Protein AF-A0A0C2JIJ2-F1 (afdb_monomer_lite)

Radius of gyration: 19.15 Å; chains: 1; bounding box: 42×48×47 Å

Structure (mmCIF, N/CA/C/O backbone):
data_AF-A0A0C2JIJ2-F1
#
_entry.id   AF-A0A0C2JIJ2-F1
#
loop_
_atom_site.group_PDB
_atom_site.id
_atom_site.type_symbol
_atom_site.label_atom_id
_atom_site.label_alt_id
_atom_site.label_comp_id
_atom_site.label_asym_id
_atom_site.label_entity_id
_atom_site.label_seq_id
_atom_site.pdbx_PDB_ins_code
_atom_site.Cartn_x
_atom_site.Cartn_y
_atom_site.Cartn_z
_atom_site.occupancy
_atom_site.B_iso_or_equiv
_atom_site.auth_seq_id
_atom_site.auth_comp_id
_atom_site.auth_asym_id
_atom_site.auth_atom_id
_atom_site.pdbx_PDB_model_num
ATOM 1 N N . MET A 1 1 ? -4.353 33.328 13.501 1.00 48.81 1 MET A N 1
ATOM 2 C CA . MET A 1 1 ? -3.915 32.462 12.385 1.00 48.81 1 MET A CA 1
ATOM 3 C C . MET A 1 1 ? -2.461 32.081 12.652 1.00 48.81 1 MET A C 1
ATOM 5 O O . MET A 1 1 ? -1.607 32.955 12.604 1.00 48.81 1 MET A O 1
ATOM 9 N N . LYS A 1 2 ? -2.197 30.859 13.140 1.00 54.81 2 LYS A N 1
ATOM 10 C CA . LYS A 1 2 ? -0.878 30.477 13.687 1.00 54.81 2 LYS A CA 1
ATOM 11 C C . LYS A 1 2 ? 0.155 30.409 12.547 1.00 54.81 2 LYS A C 1
ATOM 13 O O . LYS A 1 2 ? -0.099 29.752 11.543 1.00 54.81 2 LYS A O 1
ATOM 18 N N . LEU A 1 3 ? 1.311 31.055 12.723 1.00 50.03 3 LEU A N 1
ATOM 19 C CA . LEU A 1 3 ? 2.456 31.091 11.791 1.00 50.03 3 LEU A CA 1
ATOM 20 C C . LEU A 1 3 ? 2.870 29.689 11.282 1.00 50.03 3 LEU A C 1
ATOM 22 O O . LEU A 1 3 ? 3.359 29.535 10.167 1.00 50.03 3 LEU A O 1
ATOM 26 N N . THR A 1 4 ? 2.599 28.653 12.077 1.00 51.34 4 THR A N 1
ATOM 27 C CA . THR A 1 4 ? 2.809 27.235 11.756 1.00 51.34 4 THR A CA 1
ATOM 28 C C . THR A 1 4 ? 1.954 26.719 10.594 1.00 51.34 4 THR A C 1
ATOM 30 O O . THR A 1 4 ? 2.424 25.891 9.815 1.00 51.34 4 THR A O 1
ATOM 33 N N . VAL A 1 5 ? 0.727 27.220 10.420 1.00 53.78 5 VAL A N 1
ATOM 34 C CA . VAL A 1 5 ? -0.141 26.848 9.286 1.00 53.78 5 VAL A CA 1
ATOM 35 C C . VAL A 1 5 ? 0.424 27.416 7.984 1.00 53.78 5 VAL A C 1
ATOM 37 O O . VAL A 1 5 ? 0.458 26.729 6.976 1.00 53.78 5 VAL A O 1
ATOM 40 N N . PHE A 1 6 ? 0.963 28.634 8.021 1.00 56.22 6 PHE A N 1
ATOM 41 C CA . PHE A 1 6 ? 1.527 29.294 6.843 1.00 56.22 6 PHE A CA 1
ATOM 42 C C . PHE A 1 6 ? 2.876 28.685 6.409 1.00 56.22 6 PHE A C 1
ATOM 44 O O . PHE A 1 6 ? 3.114 28.447 5.225 1.00 56.22 6 PHE A O 1
ATOM 51 N N . LEU A 1 7 ? 3.744 28.357 7.372 1.00 51.03 7 LEU A N 1
ATOM 52 C CA . LEU A 1 7 ? 5.005 27.650 7.114 1.00 51.03 7 LEU A CA 1
ATOM 53 C C . LEU A 1 7 ? 4.776 26.225 6.584 1.00 51.03 7 LEU A C 1
ATOM 55 O O . LEU A 1 7 ? 5.469 25.804 5.661 1.00 51.03 7 LEU A O 1
ATOM 59 N N . SER A 1 8 ? 3.786 25.500 7.117 1.00 51.19 8 SER A N 1
ATOM 60 C CA . SER A 1 8 ? 3.454 24.151 6.633 1.00 51.19 8 SER A CA 1
ATOM 61 C C . SER A 1 8 ? 2.849 24.157 5.230 1.00 51.19 8 SER A C 1
ATOM 63 O O . SER A 1 8 ? 3.191 23.286 4.435 1.00 51.19 8 SER A O 1
ATOM 65 N N . THR A 1 9 ? 2.039 25.158 4.869 1.00 54.44 9 THR A N 1
ATOM 66 C CA . THR A 1 9 ? 1.540 25.294 3.492 1.00 54.44 9 THR A CA 1
ATOM 67 C C . THR A 1 9 ? 2.656 25.605 2.498 1.00 54.44 9 THR A C 1
ATOM 69 O O . THR A 1 9 ? 2.669 25.021 1.422 1.00 54.44 9 THR A O 1
ATOM 72 N N . ILE A 1 10 ? 3.631 26.450 2.853 1.00 59.69 10 ILE A N 1
ATOM 73 C CA . ILE A 1 10 ? 4.768 26.768 1.968 1.00 59.69 10 ILE A CA 1
ATOM 74 C C . ILE A 1 10 ? 5.673 25.543 1.766 1.00 59.69 10 ILE A C 1
ATOM 76 O O . ILE A 1 10 ? 6.059 25.245 0.638 1.00 59.69 10 ILE A O 1
ATOM 80 N N . LEU A 1 11 ? 5.970 24.799 2.838 1.00 54.28 11 LEU A N 1
ATOM 81 C CA . LEU A 1 11 ? 6.725 23.541 2.763 1.00 54.28 11 LEU A CA 1
ATOM 82 C C . LEU A 1 11 ? 5.995 22.475 1.931 1.00 54.28 11 LEU A C 1
ATOM 84 O O . LEU A 1 11 ? 6.633 21.768 1.154 1.00 54.28 11 LEU A O 1
ATOM 88 N N . CYS A 1 12 ? 4.670 22.378 2.064 1.00 56.88 12 CYS A N 1
ATOM 89 C CA . CYS A 1 12 ? 3.853 21.427 1.312 1.00 56.88 12 CYS A CA 1
ATOM 90 C C . CYS A 1 12 ? 3.800 21.776 -0.184 1.00 56.88 12 CYS A C 1
ATOM 92 O O . CYS A 1 12 ? 4.063 20.913 -1.017 1.00 56.88 12 CYS A O 1
ATOM 94 N N . VAL A 1 13 ? 3.560 23.048 -0.527 1.00 61.44 13 VAL A N 1
ATOM 95 C CA . VAL A 1 13 ? 3.537 23.518 -1.924 1.00 61.44 13 VAL A CA 1
ATOM 96 C C . VAL A 1 13 ? 4.905 23.331 -2.585 1.00 61.44 13 VAL A C 1
ATOM 98 O O . VAL A 1 13 ? 4.979 22.762 -3.668 1.00 61.44 13 VAL A O 1
ATOM 101 N N . GLY A 1 14 ? 6.001 23.685 -1.905 1.00 62.47 14 GLY A N 1
ATOM 102 C CA . GLY A 1 14 ? 7.352 23.467 -2.434 1.00 62.47 14 GLY A CA 1
ATOM 103 C C . GLY A 1 14 ? 7.695 21.986 -2.659 1.00 62.47 14 GLY A C 1
ATOM 104 O O . GLY A 1 14 ? 8.337 21.643 -3.652 1.00 62.47 14 GLY A O 1
ATOM 105 N N . ALA A 1 15 ? 7.238 21.087 -1.779 1.00 62.22 15 ALA A N 1
ATOM 106 C CA . ALA A 1 15 ? 7.409 19.643 -1.954 1.00 62.22 15 ALA A CA 1
ATOM 107 C C . ALA A 1 15 ? 6.568 19.090 -3.119 1.00 62.22 15 ALA A C 1
ATOM 109 O O . ALA A 1 15 ? 7.010 18.186 -3.831 1.00 62.22 15 ALA A O 1
ATOM 110 N N . GLN A 1 16 ? 5.379 19.649 -3.333 1.00 63.28 16 GLN A N 1
ATOM 111 C CA . GLN A 1 16 ? 4.464 19.255 -4.398 1.00 63.28 16 GLN A CA 1
ATOM 112 C C . GLN A 1 16 ? 4.951 19.737 -5.774 1.00 63.28 16 GLN A C 1
ATOM 114 O O . GLN A 1 16 ? 4.956 18.956 -6.725 1.00 63.28 16 GLN A O 1
ATOM 119 N N . ASP A 1 17 ? 5.483 20.958 -5.856 1.00 70.56 17 ASP A N 1
ATOM 120 C CA . ASP A 1 17 ? 6.132 21.488 -7.061 1.00 70.56 17 ASP A CA 1
ATOM 121 C C . ASP A 1 17 ? 7.373 20.666 -7.439 1.00 70.56 17 ASP A C 1
ATOM 123 O O . ASP A 1 17 ? 7.590 20.340 -8.610 1.00 70.56 17 ASP A O 1
ATOM 127 N N . PHE A 1 18 ? 8.176 20.273 -6.444 1.00 73.62 18 PHE A N 1
ATOM 128 C CA . PHE A 1 18 ? 9.333 19.406 -6.661 1.00 73.62 18 PHE A CA 1
ATOM 129 C C . PHE A 1 18 ? 8.921 18.008 -7.142 1.00 73.62 18 PHE A C 1
ATOM 131 O O . PHE A 1 18 ? 9.509 17.477 -8.086 1.00 73.62 18 PHE A O 1
ATOM 138 N N . ALA A 1 19 ? 7.881 17.423 -6.543 1.00 72.62 19 ALA A N 1
ATOM 139 C CA . ALA A 1 19 ? 7.312 16.152 -6.979 1.00 72.62 19 ALA A CA 1
ATOM 140 C C . ALA A 1 19 ? 6.794 16.214 -8.423 1.00 72.62 19 ALA A C 1
ATOM 142 O O . ALA A 1 19 ? 7.023 15.291 -9.209 1.00 72.62 19 ALA A O 1
ATOM 143 N N . GLU A 1 20 ? 6.130 17.305 -8.802 1.00 78.44 20 GLU A N 1
ATOM 144 C CA . GLU A 1 20 ? 5.601 17.477 -10.150 1.00 78.44 20 GLU A CA 1
ATOM 145 C C . GLU A 1 20 ? 6.724 17.650 -11.185 1.00 78.44 20 GLU A C 1
ATOM 147 O O . GLU A 1 20 ? 6.697 17.012 -12.243 1.00 78.44 20 GLU A O 1
ATOM 152 N N . GLN A 1 21 ? 7.762 18.428 -10.866 1.00 80.69 21 GLN A N 1
ATOM 153 C CA . GLN A 1 21 ? 8.961 18.542 -11.703 1.00 80.69 21 GLN A CA 1
ATOM 154 C C . GLN A 1 21 ? 9.672 17.191 -11.856 1.00 80.69 21 GLN A C 1
ATOM 156 O O . GLN A 1 21 ? 9.987 16.781 -12.978 1.00 80.69 21 GLN A O 1
ATOM 161 N N . ALA A 1 22 ? 9.845 16.456 -10.754 1.00 75.88 22 ALA A N 1
ATOM 162 C CA . ALA A 1 22 ? 10.404 15.109 -10.773 1.00 75.88 22 ALA A CA 1
ATOM 163 C C . ALA A 1 22 ? 9.552 14.161 -11.628 1.00 75.88 22 ALA A C 1
ATOM 165 O O . ALA A 1 22 ? 10.096 13.368 -12.393 1.00 75.88 22 ALA A O 1
ATOM 166 N N . SER A 1 23 ? 8.222 14.278 -11.586 1.00 83.19 23 SER A N 1
ATOM 167 C CA . SER A 1 23 ? 7.334 13.482 -12.435 1.00 83.19 23 SER A CA 1
ATOM 168 C C . SER A 1 23 ? 7.481 13.778 -13.915 1.00 83.19 23 SER A C 1
ATOM 170 O O . SER A 1 23 ? 7.430 12.841 -14.714 1.00 83.19 23 SER A O 1
ATOM 172 N N . ARG A 1 24 ? 7.613 15.051 -14.299 1.00 82.19 24 ARG A N 1
ATOM 173 C CA . ARG A 1 24 ? 7.760 15.440 -15.710 1.00 82.19 24 ARG A CA 1
ATOM 174 C C . ARG A 1 24 ? 9.044 14.871 -16.311 1.00 82.19 24 ARG A C 1
ATOM 176 O O . ARG A 1 24 ? 9.033 14.465 -17.468 1.00 82.19 24 ARG A O 1
ATOM 183 N N . ALA A 1 25 ? 10.111 14.785 -15.517 1.00 83.94 25 ALA A N 1
ATOM 184 C CA . ALA A 1 25 ? 11.376 14.199 -15.945 1.00 83.94 25 ALA A CA 1
ATOM 185 C C . ALA A 1 25 ? 11.379 12.660 -15.868 1.00 83.94 25 ALA A C 1
ATOM 187 O O . ALA A 1 25 ? 11.701 11.986 -16.843 1.00 83.94 25 ALA A O 1
ATOM 188 N N . LEU A 1 26 ? 11.015 12.087 -14.717 1.00 88.62 26 LEU A N 1
ATOM 189 C CA . LEU A 1 26 ? 11.195 10.660 -14.427 1.00 88.62 26 LEU A CA 1
ATOM 190 C C . LEU A 1 26 ? 10.072 9.777 -14.977 1.00 88.62 26 LEU A C 1
ATOM 192 O O . LEU A 1 26 ? 10.327 8.635 -15.351 1.00 88.62 26 LEU A O 1
ATOM 196 N N . GLY A 1 27 ? 8.841 10.288 -15.062 1.00 89.38 27 GLY A N 1
ATOM 197 C CA . GLY A 1 27 ? 7.687 9.523 -15.542 1.00 89.38 27 GLY A CA 1
ATOM 198 C C . GLY A 1 27 ? 7.904 8.937 -16.945 1.00 89.38 27 GLY A C 1
ATOM 199 O O . GLY A 1 27 ? 7.829 7.715 -17.100 1.00 89.38 27 GLY A O 1
ATOM 200 N N . PRO A 1 28 ? 8.238 9.760 -17.960 1.00 91.75 28 PRO A N 1
ATOM 201 C CA . PRO A 1 28 ? 8.530 9.275 -19.308 1.00 91.75 28 PRO A CA 1
ATOM 202 C C . PRO A 1 28 ? 9.745 8.342 -19.372 1.00 91.75 28 PRO A C 1
ATOM 204 O O . PRO A 1 28 ? 9.745 7.399 -20.162 1.00 91.75 28 PRO A O 1
ATOM 207 N N . LEU A 1 29 ? 10.769 8.573 -18.539 1.00 91.12 29 LEU A N 1
ATOM 208 C CA . LEU A 1 29 ? 11.955 7.714 -18.479 1.00 91.12 29 LEU A CA 1
ATOM 209 C C . LEU A 1 29 ? 11.604 6.307 -17.992 1.00 91.12 29 LEU A C 1
ATOM 211 O O . LEU A 1 29 ? 12.029 5.335 -18.612 1.00 91.12 29 LEU A O 1
ATOM 215 N N . TYR A 1 30 ? 10.790 6.183 -16.939 1.00 92.06 30 TYR A N 1
ATOM 216 C CA . TYR A 1 30 ? 10.341 4.872 -16.470 1.00 92.06 30 TYR A CA 1
ATOM 217 C C . TYR A 1 30 ? 9.429 4.177 -17.474 1.00 92.06 30 TYR A C 1
ATOM 219 O O . TYR A 1 30 ? 9.573 2.976 -17.672 1.00 92.06 30 TYR A O 1
ATOM 227 N N . THR A 1 31 ? 8.541 4.907 -18.153 1.00 93.56 31 THR A N 1
ATOM 228 C CA . THR A 1 31 ? 7.720 4.320 -19.223 1.00 93.56 31 THR A CA 1
ATOM 229 C C . THR A 1 31 ? 8.592 3.778 -20.354 1.00 93.56 31 THR A C 1
ATOM 231 O O . THR A 1 31 ? 8.469 2.607 -20.691 1.00 93.56 31 THR A O 1
ATOM 234 N N . ARG A 1 32 ? 9.566 4.555 -20.847 1.00 94.06 32 ARG A N 1
ATOM 235 C CA . ARG A 1 32 ? 10.515 4.076 -21.867 1.00 94.06 32 ARG A CA 1
ATOM 236 C C . ARG A 1 32 ? 11.354 2.889 -21.386 1.00 94.06 32 ARG A C 1
ATOM 238 O O . ARG A 1 32 ? 11.652 2.002 -22.176 1.00 94.06 32 ARG A O 1
ATOM 245 N N . ALA A 1 33 ? 11.748 2.867 -20.112 1.00 93.00 33 ALA A N 1
ATOM 246 C CA . ALA A 1 33 ? 12.487 1.747 -19.532 1.00 93.00 33 ALA A CA 1
ATOM 247 C C . ALA A 1 33 ? 11.636 0.466 -19.462 1.00 93.00 33 ALA A C 1
ATOM 249 O O . ALA A 1 33 ? 12.146 -0.620 -19.731 1.00 93.00 33 ALA A O 1
ATOM 250 N N . ILE A 1 34 ? 10.341 0.598 -19.154 1.00 95.75 34 ILE A N 1
ATOM 251 C CA . ILE A 1 34 ? 9.370 -0.504 -19.183 1.00 95.75 34 ILE A CA 1
ATOM 252 C C . ILE A 1 34 ? 9.161 -0.999 -20.616 1.00 95.75 34 ILE A C 1
ATOM 254 O O . ILE A 1 34 ? 9.189 -2.206 -20.835 1.00 95.75 34 ILE A O 1
ATOM 258 N N . ASP A 1 35 ? 9.019 -0.094 -21.586 1.00 95.50 35 ASP A N 1
ATOM 259 C CA . ASP A 1 35 ? 8.864 -0.461 -22.999 1.00 95.50 35 ASP A CA 1
ATOM 260 C C . ASP A 1 35 ? 10.106 -1.201 -23.526 1.00 95.50 35 ASP A C 1
ATOM 262 O O . ASP A 1 35 ? 9.989 -2.161 -24.286 1.00 95.50 35 ASP A O 1
ATOM 266 N N . ALA A 1 36 ? 11.302 -0.788 -23.091 1.00 95.75 36 ALA A N 1
ATOM 267 C CA . ALA A 1 36 ? 12.561 -1.420 -23.477 1.00 95.75 36 ALA A CA 1
ATOM 268 C C . ALA A 1 36 ? 12.791 -2.782 -22.796 1.00 95.75 36 ALA A C 1
ATOM 270 O O . ALA A 1 36 ? 13.367 -3.685 -23.401 1.00 95.75 36 ALA A O 1
ATOM 271 N N . ASN A 1 37 ? 12.376 -2.939 -21.535 1.00 94.00 37 ASN A N 1
ATOM 272 C CA . ASN A 1 37 ? 12.478 -4.198 -20.802 1.00 94.00 37 ASN A CA 1
ATOM 273 C C . ASN A 1 37 ? 11.277 -4.388 -19.853 1.00 94.00 37 ASN A C 1
ATOM 275 O O . ASN A 1 37 ? 11.355 -4.052 -18.663 1.00 94.00 37 ASN A O 1
ATOM 279 N N . PRO A 1 38 ? 10.185 -5.001 -20.342 1.00 93.94 38 PRO A N 1
ATOM 280 C CA . PRO A 1 38 ? 8.953 -5.146 -19.572 1.00 93.94 38 PRO A CA 1
ATOM 281 C C . PRO A 1 38 ? 9.046 -6.198 -18.462 1.00 93.94 38 PRO A C 1
ATOM 283 O O . PRO A 1 38 ? 8.131 -6.285 -17.643 1.00 93.94 38 PRO A O 1
ATOM 286 N N . GLY A 1 39 ? 10.118 -7.000 -18.425 1.00 94.75 39 GLY A N 1
ATOM 287 C CA . GLY A 1 39 ? 10.348 -8.029 -17.409 1.00 94.75 39 GLY A CA 1
ATOM 288 C C . GLY A 1 39 ? 11.045 -7.515 -16.148 1.00 94.75 39 GLY A C 1
ATOM 289 O O . GLY A 1 39 ? 11.091 -8.219 -15.140 1.00 94.75 39 GLY A O 1
ATOM 290 N N . ASN A 1 40 ? 11.581 -6.291 -16.165 1.00 95.75 40 ASN A N 1
ATOM 291 C CA . ASN A 1 40 ? 12.285 -5.746 -15.012 1.00 95.75 40 ASN A CA 1
ATOM 292 C C . ASN A 1 40 ? 11.304 -5.145 -13.991 1.00 95.75 40 ASN A C 1
ATOM 294 O O . ASN A 1 40 ? 10.796 -4.034 -14.158 1.00 95.75 40 ASN A O 1
ATOM 298 N N . HIS A 1 41 ? 11.083 -5.866 -12.889 1.00 96.31 41 HIS A N 1
ATOM 299 C CA . HIS A 1 41 ? 10.182 -5.450 -11.812 1.00 96.31 41 HIS A CA 1
ATOM 300 C C . HIS A 1 41 ? 10.553 -4.091 -11.186 1.00 96.31 41 HIS A C 1
ATOM 302 O O . HIS A 1 41 ? 9.669 -3.384 -10.698 1.00 96.31 41 HIS A O 1
ATOM 308 N N . MET A 1 42 ? 11.831 -3.691 -11.213 1.00 96.31 42 MET A N 1
ATOM 309 C CA . MET A 1 42 ? 12.290 -2.446 -10.591 1.00 96.31 42 MET A CA 1
ATOM 310 C C . MET A 1 42 ? 11.726 -1.201 -11.272 1.00 96.31 42 MET A C 1
ATOM 312 O O . MET A 1 42 ? 11.437 -0.225 -10.583 1.00 96.31 42 MET A O 1
ATOM 316 N N . TYR A 1 43 ? 11.514 -1.220 -12.590 1.00 95.81 43 TYR A N 1
ATOM 317 C CA . TYR A 1 43 ? 10.960 -0.054 -13.286 1.00 95.81 43 TYR A CA 1
ATOM 318 C C . TYR A 1 43 ? 9.507 0.212 -12.891 1.00 95.81 43 TYR A C 1
ATOM 320 O O . TYR A 1 43 ? 9.139 1.362 -12.658 1.00 95.81 43 TYR A O 1
ATOM 328 N N . TYR A 1 44 ? 8.713 -0.845 -12.708 1.00 97.38 44 TYR A N 1
ATOM 329 C CA . TYR A 1 44 ? 7.356 -0.720 -12.179 1.00 97.38 44 TYR A CA 1
ATOM 330 C C . TYR A 1 44 ? 7.358 -0.228 -10.731 1.00 97.38 44 TYR A C 1
ATOM 332 O O . TYR A 1 44 ? 6.577 0.648 -10.385 1.00 97.38 44 TYR A O 1
ATOM 340 N N . TYR A 1 45 ? 8.268 -0.720 -9.884 1.00 97.31 45 TYR A N 1
ATOM 341 C CA . TYR A 1 45 ? 8.390 -0.221 -8.511 1.00 97.31 45 TYR A CA 1
ATOM 342 C C . TYR A 1 45 ? 8.723 1.274 -8.459 1.00 97.31 45 TYR A C 1
ATOM 344 O O . TYR A 1 45 ? 8.074 2.024 -7.733 1.00 97.31 45 TYR A O 1
ATOM 352 N N . LEU A 1 46 ? 9.712 1.715 -9.240 1.00 94.88 46 LEU A N 1
ATOM 353 C CA . LEU A 1 46 ? 10.145 3.112 -9.266 1.00 94.88 46 LEU A CA 1
ATOM 354 C C . LEU A 1 46 ? 9.053 4.039 -9.813 1.00 94.88 46 LEU A C 1
ATOM 356 O O . LEU A 1 46 ? 8.833 5.117 -9.257 1.00 94.88 46 LEU A O 1
ATOM 360 N N . ARG A 1 47 ? 8.326 3.610 -10.854 1.00 95.06 47 ARG A N 1
ATOM 361 C CA . ARG A 1 47 ? 7.183 4.365 -11.383 1.00 95.06 47 ARG A CA 1
ATOM 362 C C . ARG A 1 47 ? 6.006 4.381 -10.405 1.00 95.06 47 ARG A C 1
ATOM 364 O O . ARG A 1 47 ? 5.421 5.437 -10.183 1.00 95.06 47 ARG A O 1
ATOM 371 N N . GLY A 1 48 ? 5.734 3.260 -9.740 1.00 95.38 48 GLY A N 1
ATOM 372 C CA . GLY A 1 48 ? 4.740 3.168 -8.674 1.00 95.38 48 GLY A CA 1
ATOM 373 C C . GLY A 1 48 ? 5.050 4.105 -7.503 1.00 95.38 48 GLY A C 1
ATOM 374 O O . GLY A 1 48 ? 4.165 4.824 -7.046 1.00 95.38 48 GLY A O 1
ATOM 375 N N . TYR A 1 49 ? 6.308 4.173 -7.063 1.00 92.19 49 TYR A N 1
ATOM 376 C CA . TYR A 1 49 ? 6.748 5.120 -6.033 1.00 92.19 49 TYR A CA 1
ATOM 377 C C . TYR A 1 49 ? 6.562 6.576 -6.477 1.00 92.19 49 TYR A C 1
ATOM 379 O O . TYR A 1 49 ? 6.024 7.393 -5.735 1.00 92.19 49 TYR A O 1
ATOM 387 N N . LEU A 1 50 ? 6.925 6.901 -7.720 1.00 91.31 50 LEU A N 1
ATOM 388 C CA . LEU A 1 50 ? 6.685 8.231 -8.277 1.00 91.31 50 LEU A CA 1
ATOM 389 C C . LEU A 1 50 ? 5.187 8.586 -8.277 1.00 91.31 50 LEU A C 1
ATOM 391 O O . LEU A 1 50 ? 4.819 9.704 -7.923 1.00 91.31 50 LEU A O 1
ATOM 395 N N . TYR A 1 51 ? 4.313 7.637 -8.621 1.00 91.75 51 TYR A N 1
ATOM 396 C CA . TYR A 1 51 ? 2.866 7.837 -8.547 1.00 91.75 51 TYR A CA 1
ATOM 397 C C . TYR A 1 51 ? 2.347 8.021 -7.121 1.00 91.75 51 TYR A C 1
ATOM 399 O O . TYR A 1 51 ? 1.437 8.826 -6.936 1.00 91.75 51 TYR A O 1
ATOM 407 N N . GLU A 1 52 ? 2.923 7.352 -6.119 1.00 87.31 52 GLU A N 1
ATOM 408 C CA . GLU A 1 52 ? 2.593 7.626 -4.716 1.00 87.31 52 GLU A CA 1
ATOM 409 C C . GLU A 1 52 ? 2.899 9.084 -4.360 1.00 87.31 52 GLU A C 1
ATOM 411 O O . GLU A 1 52 ? 2.037 9.766 -3.809 1.00 87.31 52 GLU A O 1
ATOM 416 N N . VAL A 1 53 ? 4.104 9.563 -4.685 1.00 85.19 53 VAL A N 1
ATOM 417 C CA . VAL A 1 53 ? 4.542 10.931 -4.357 1.00 85.19 53 VAL A CA 1
ATOM 418 C C . VAL A 1 53 ? 3.629 11.979 -5.010 1.00 85.19 53 VAL A C 1
ATOM 420 O O . VAL A 1 53 ? 3.386 13.037 -4.442 1.00 85.19 53 VAL A O 1
ATOM 423 N N . LEU A 1 54 ? 3.058 11.659 -6.173 1.00 84.75 54 LEU A N 1
ATOM 424 C CA . LEU A 1 54 ? 2.094 12.503 -6.887 1.00 84.75 54 LEU A CA 1
ATOM 425 C C . LEU A 1 54 ? 0.645 12.358 -6.400 1.00 84.75 54 LEU A C 1
ATOM 427 O O . LEU A 1 54 ? -0.253 12.959 -6.986 1.00 84.75 54 LEU A O 1
ATOM 431 N N . GLY A 1 55 ? 0.383 11.504 -5.408 1.00 84.56 55 GLY A N 1
ATOM 432 C CA . GLY A 1 55 ? -0.971 11.192 -4.945 1.00 84.56 55 GLY A CA 1
ATOM 433 C C . GLY A 1 55 ? -1.803 10.363 -5.934 1.00 84.56 55 GLY A C 1
ATOM 434 O O . GLY A 1 55 ? -3.004 10.187 -5.739 1.00 84.56 55 GLY A O 1
ATOM 435 N N . LYS A 1 56 ? -1.194 9.810 -6.990 1.00 89.25 56 LYS A N 1
ATOM 436 C CA . LYS A 1 56 ? -1.849 8.953 -7.993 1.00 89.25 56 LYS A CA 1
ATOM 437 C C . LYS A 1 56 ? -1.928 7.505 -7.496 1.00 89.25 56 LYS A C 1
ATOM 439 O O . LYS A 1 56 ? -1.322 6.597 -8.064 1.00 89.25 56 LYS A O 1
ATOM 444 N N . LEU A 1 57 ? -2.684 7.297 -6.417 1.00 88.25 57 LEU A 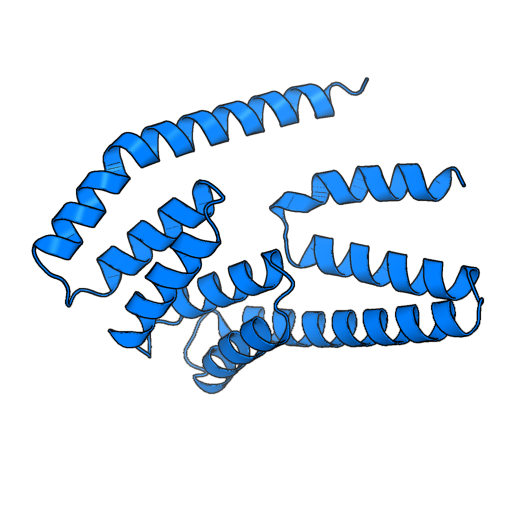N 1
ATOM 445 C CA . LEU A 1 57 ? -2.737 6.034 -5.666 1.00 88.25 57 LEU A CA 1
ATOM 446 C C . LEU A 1 57 ? -3.121 4.821 -6.529 1.00 88.25 57 LEU A C 1
ATOM 448 O O . LEU A 1 57 ? -2.462 3.788 -6.454 1.00 88.25 57 LEU A O 1
ATOM 452 N N . SER A 1 58 ? -4.142 4.944 -7.382 1.00 92.81 58 SER A N 1
ATOM 453 C CA . SER A 1 58 ? -4.614 3.841 -8.235 1.00 92.81 58 SER A CA 1
ATOM 454 C C . SER A 1 58 ? -3.549 3.369 -9.231 1.00 92.81 58 SER A C 1
ATOM 456 O O . SER A 1 58 ? -3.318 2.168 -9.370 1.00 92.81 58 SER A O 1
ATOM 458 N N . LEU A 1 59 ? -2.852 4.309 -9.877 1.00 94.44 59 LEU A N 1
ATOM 459 C CA . LEU A 1 59 ? -1.746 4.007 -10.789 1.00 94.44 59 LEU A CA 1
ATOM 460 C C . LEU A 1 59 ? -0.556 3.395 -10.041 1.00 94.44 59 LEU A C 1
ATOM 462 O O . LEU A 1 59 ? 0.057 2.449 -10.532 1.00 94.44 59 LEU A O 1
ATOM 466 N N . SER A 1 60 ? -0.267 3.887 -8.834 1.00 95.50 60 SER A N 1
ATOM 467 C CA . SER A 1 60 ? 0.777 3.329 -7.973 1.00 95.50 60 SER A CA 1
ATOM 468 C C . SER A 1 60 ? 0.500 1.865 -7.612 1.00 95.50 60 SER A C 1
ATOM 470 O O . SER A 1 60 ? 1.357 1.004 -7.810 1.00 95.50 60 SER A O 1
ATOM 472 N N . ILE A 1 61 ? -0.723 1.549 -7.171 1.00 96.50 61 ILE A N 1
ATOM 473 C CA . ILE A 1 61 ? -1.135 0.179 -6.827 1.00 96.50 61 ILE A CA 1
ATOM 474 C C . ILE A 1 61 ? -1.044 -0.754 -8.043 1.00 96.50 61 ILE A C 1
ATOM 476 O O . ILE A 1 61 ? -0.593 -1.895 -7.902 1.00 96.50 61 ILE A O 1
ATOM 480 N N . ALA A 1 62 ? -1.437 -0.289 -9.233 1.00 96.88 62 ALA A N 1
ATOM 481 C CA . ALA A 1 62 ? -1.352 -1.078 -10.461 1.00 96.88 62 ALA A CA 1
ATOM 482 C C . ALA A 1 62 ? 0.103 -1.446 -10.804 1.00 96.88 62 ALA A C 1
ATOM 484 O O . ALA A 1 62 ? 0.411 -2.621 -11.028 1.00 96.88 62 ALA A O 1
ATOM 485 N N . ASP A 1 63 ? 1.011 -0.470 -10.760 1.00 97.38 63 ASP A N 1
ATOM 486 C CA . ASP A 1 63 ? 2.435 -0.691 -11.017 1.00 97.38 63 ASP A CA 1
ATOM 487 C C . ASP A 1 63 ? 3.083 -1.593 -9.961 1.00 97.38 63 ASP A C 1
ATOM 489 O O . ASP A 1 63 ? 3.839 -2.505 -10.297 1.00 97.38 63 ASP A O 1
ATOM 493 N N . LEU A 1 64 ? 2.746 -1.423 -8.682 1.00 97.81 64 LEU A N 1
ATOM 494 C CA . LEU A 1 64 ? 3.254 -2.300 -7.624 1.00 97.81 64 LEU A CA 1
ATOM 495 C C . LEU A 1 64 ? 2.724 -3.721 -7.740 1.00 97.81 64 LEU A C 1
ATOM 497 O O . LEU A 1 64 ? 3.453 -4.678 -7.490 1.00 97.81 64 LEU A O 1
ATOM 501 N N . THR A 1 65 ? 1.481 -3.878 -8.180 1.00 98.00 65 THR A N 1
ATOM 502 C CA . THR A 1 65 ? 0.918 -5.196 -8.469 1.00 98.00 65 THR A CA 1
ATOM 503 C C . THR A 1 65 ? 1.671 -5.861 -9.613 1.00 98.00 65 THR A C 1
ATOM 505 O O . THR A 1 65 ? 2.043 -7.027 -9.493 1.00 98.00 65 THR A O 1
ATOM 508 N N . LYS A 1 66 ? 1.990 -5.121 -10.683 1.00 97.75 66 LYS A N 1
ATOM 509 C CA . LYS A 1 66 ? 2.812 -5.650 -11.777 1.00 97.75 66 LYS A CA 1
ATOM 510 C C . LYS A 1 66 ? 4.234 -5.988 -11.323 1.00 97.75 66 LYS A C 1
ATOM 512 O O . LYS A 1 66 ? 4.765 -7.030 -11.700 1.00 97.75 66 LYS A O 1
ATOM 517 N N . CYS A 1 67 ? 4.822 -5.158 -10.465 1.00 97.81 67 CYS A N 1
ATOM 518 C CA . CYS A 1 67 ? 6.115 -5.418 -9.841 1.00 97.81 67 CYS A CA 1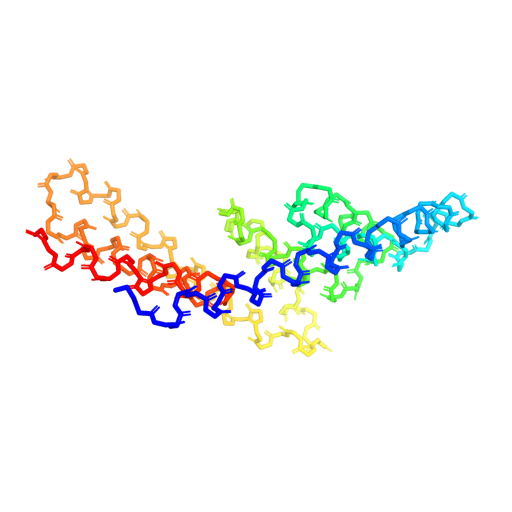
ATOM 519 C C . CYS A 1 67 ? 6.117 -6.754 -9.079 1.00 97.81 67 CYS A C 1
ATOM 521 O O . CYS A 1 67 ? 7.004 -7.579 -9.287 1.00 97.81 67 CYS A O 1
ATOM 523 N N . LEU A 1 68 ? 5.091 -7.004 -8.262 1.00 97.31 68 LEU A N 1
ATOM 524 C CA . LEU A 1 68 ? 4.960 -8.229 -7.468 1.00 97.31 68 LEU A CA 1
ATOM 525 C C . LEU A 1 68 ? 4.593 -9.464 -8.301 1.00 97.31 68 LEU A C 1
ATOM 527 O O . LEU A 1 68 ? 4.931 -10.575 -7.907 1.00 97.31 68 LEU A O 1
ATOM 531 N N . GLN A 1 69 ? 3.946 -9.291 -9.459 1.00 97.69 69 GLN A N 1
ATOM 532 C CA . GLN A 1 69 ? 3.768 -10.377 -10.433 1.00 97.69 69 GLN A CA 1
ATOM 533 C C . GLN A 1 69 ? 5.105 -10.822 -11.039 1.00 97.69 69 GLN A C 1
ATOM 535 O O . GLN A 1 69 ? 5.301 -12.009 -11.276 1.00 97.69 69 GLN A O 1
ATOM 540 N N . LEU A 1 70 ? 6.013 -9.876 -11.299 1.00 97.31 70 LEU A N 1
ATOM 541 C CA . LEU A 1 70 ? 7.339 -10.155 -11.859 1.00 97.31 70 LEU A CA 1
ATOM 542 C C . LEU A 1 70 ? 8.320 -10.670 -10.798 1.00 97.31 70 LEU A C 1
ATOM 544 O O . LEU A 1 70 ? 9.125 -11.552 -11.080 1.00 97.31 70 LEU A O 1
ATOM 548 N N . ASN A 1 71 ? 8.255 -10.133 -9.578 1.00 96.31 71 ASN A N 1
ATOM 549 C CA . ASN A 1 71 ? 9.046 -10.591 -8.442 1.00 96.31 71 ASN A CA 1
ATOM 550 C C . ASN A 1 71 ? 8.182 -10.691 -7.171 1.00 96.31 71 ASN A C 1
ATOM 552 O O . ASN A 1 71 ? 8.056 -9.715 -6.421 1.00 96.31 71 ASN A O 1
ATOM 556 N N . PRO A 1 72 ? 7.637 -11.885 -6.876 1.00 95.06 72 PRO A N 1
ATOM 557 C CA . PRO A 1 72 ? 6.817 -12.107 -5.690 1.00 95.06 72 PRO A CA 1
ATOM 558 C C . PRO A 1 72 ? 7.567 -11.933 -4.366 1.00 95.06 72 PRO A C 1
ATOM 560 O O . PRO A 1 72 ? 6.933 -11.728 -3.338 1.00 95.06 72 PRO A O 1
ATOM 563 N N . ASN A 1 73 ? 8.897 -11.978 -4.344 1.00 92.44 73 ASN A N 1
ATOM 564 C CA . ASN A 1 73 ? 9.674 -11.870 -3.105 1.00 92.44 73 ASN A CA 1
ATOM 565 C C . ASN A 1 73 ? 10.103 -10.429 -2.798 1.00 92.44 73 ASN A C 1
ATOM 567 O O . ASN A 1 73 ? 10.912 -10.194 -1.904 1.00 92.44 73 ASN A O 1
ATOM 571 N N . PHE A 1 74 ? 9.585 -9.449 -3.542 1.00 95.19 74 PHE A N 1
ATOM 572 C CA . PHE A 1 74 ? 9.984 -8.062 -3.370 1.00 95.19 74 PHE A CA 1
ATOM 573 C C . PHE A 1 74 ? 9.177 -7.351 -2.278 1.00 95.19 74 PHE A C 1
ATOM 575 O O . PHE A 1 74 ? 8.251 -6.578 -2.536 1.00 95.19 74 PHE A O 1
ATOM 582 N N . ASP A 1 75 ? 9.570 -7.599 -1.029 1.00 94.81 75 ASP A N 1
ATOM 583 C CA . ASP A 1 75 ? 8.859 -7.115 0.157 1.00 94.81 75 ASP A CA 1
ATOM 584 C C . ASP A 1 75 ? 8.733 -5.594 0.228 1.00 94.81 75 ASP A C 1
ATOM 586 O O . ASP A 1 75 ? 7.733 -5.095 0.730 1.00 94.81 75 ASP A O 1
ATOM 590 N N . LYS A 1 76 ? 9.685 -4.837 -0.331 1.00 94.19 76 LYS A N 1
ATOM 591 C CA . LYS A 1 76 ? 9.595 -3.371 -0.364 1.00 94.19 76 LYS A CA 1
ATOM 592 C C . LYS A 1 76 ? 8.395 -2.884 -1.185 1.00 94.19 76 LYS A C 1
ATOM 594 O O . LYS A 1 76 ? 7.689 -1.980 -0.746 1.00 94.19 76 LYS A O 1
ATOM 599 N N . ALA A 1 77 ? 8.138 -3.484 -2.352 1.00 96.00 77 ALA A N 1
ATOM 600 C CA . ALA A 1 77 ? 6.958 -3.151 -3.154 1.00 96.00 77 ALA A CA 1
ATOM 601 C C . ALA A 1 77 ? 5.666 -3.603 -2.468 1.00 96.00 77 ALA A C 1
ATOM 603 O O . ALA A 1 77 ? 4.678 -2.872 -2.494 1.00 96.00 77 ALA A O 1
ATOM 604 N N . ARG A 1 78 ? 5.687 -4.772 -1.817 1.00 97.00 78 ARG A N 1
ATOM 605 C CA . ARG A 1 78 ? 4.547 -5.289 -1.050 1.00 97.00 78 ARG A CA 1
ATOM 606 C C . ARG A 1 78 ? 4.1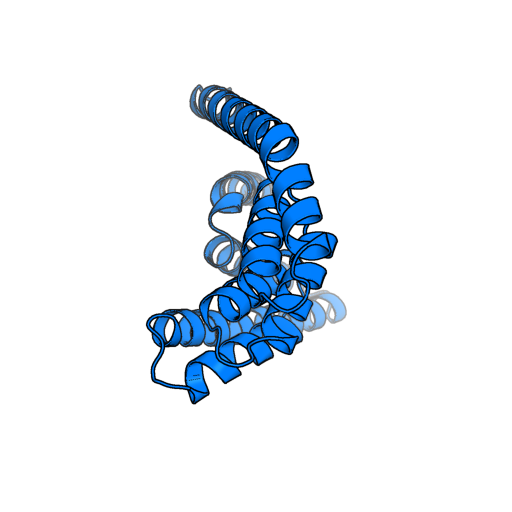94 -4.392 0.129 1.00 97.00 78 ARG A C 1
ATOM 608 O O . ARG A 1 78 ? 3.035 -4.037 0.295 1.00 97.00 78 ARG A O 1
ATOM 615 N N . PHE A 1 79 ? 5.193 -3.970 0.897 1.00 95.19 79 PHE A N 1
ATOM 616 C CA . PHE A 1 79 ? 5.015 -3.073 2.032 1.00 95.19 79 PHE A CA 1
ATOM 617 C C . PHE A 1 79 ? 4.424 -1.736 1.579 1.00 95.19 79 PHE A C 1
ATOM 619 O O . PHE A 1 79 ? 3.451 -1.257 2.153 1.00 95.19 79 PHE A O 1
ATOM 626 N N . MET A 1 80 ? 4.959 -1.170 0.495 1.00 94.31 80 MET A N 1
ATOM 627 C CA . MET A 1 80 ? 4.459 0.084 -0.067 1.00 94.31 80 MET A CA 1
ATOM 628 C C . MET A 1 80 ? 3.015 -0.053 -0.568 1.00 94.31 80 MET A C 1
ATOM 630 O O . MET A 1 80 ? 2.185 0.808 -0.292 1.00 94.31 80 MET A O 1
ATOM 634 N N . ARG A 1 81 ? 2.673 -1.163 -1.235 1.00 96.69 81 ARG A N 1
ATOM 635 C CA . ARG A 1 81 ? 1.298 -1.427 -1.680 1.00 96.69 81 ARG A CA 1
ATOM 636 C C . ARG A 1 81 ? 0.333 -1.564 -0.498 1.00 96.69 81 ARG A C 1
ATOM 638 O O . ARG A 1 81 ? -0.727 -0.946 -0.524 1.00 96.69 81 ARG A O 1
ATOM 645 N N . ALA A 1 82 ? 0.733 -2.261 0.565 1.00 95.25 82 ALA A N 1
ATOM 646 C CA . ALA A 1 82 ? -0.044 -2.369 1.800 1.00 95.25 82 ALA A CA 1
ATOM 647 C C . ALA A 1 82 ? -0.313 -0.998 2.445 1.00 95.25 82 ALA A C 1
ATOM 649 O O . ALA A 1 82 ? -1.433 -0.706 2.861 1.00 95.25 82 ALA A O 1
ATOM 650 N N . GLN A 1 83 ? 0.688 -0.113 2.473 1.00 91.56 83 GLN A N 1
ATOM 651 C CA . GLN A 1 83 ? 0.519 1.258 2.964 1.00 91.56 83 GLN A CA 1
ATOM 652 C C . GLN A 1 83 ? -0.426 2.090 2.085 1.00 91.56 83 GLN A C 1
ATOM 654 O O . GLN A 1 83 ? -1.200 2.896 2.603 1.00 91.56 83 GLN A O 1
ATOM 659 N N . LEU A 1 84 ? -0.403 1.898 0.765 1.00 91.88 84 LEU A N 1
ATOM 660 C CA . LEU A 1 84 ? -1.346 2.559 -0.142 1.00 91.88 84 LEU A CA 1
ATOM 661 C C . LEU A 1 84 ? -2.775 2.042 0.053 1.00 91.88 84 LEU A C 1
ATOM 663 O O . LEU A 1 84 ? -3.705 2.847 0.068 1.00 91.88 84 LEU A O 1
ATOM 667 N N . TYR A 1 85 ? -2.951 0.739 0.282 1.00 92.94 85 TYR A N 1
ATOM 668 C CA . TYR A 1 85 ? -4.246 0.166 0.648 1.00 92.94 85 TYR A CA 1
ATOM 669 C C . TYR A 1 85 ? -4.780 0.752 1.957 1.00 92.94 85 TYR A C 1
ATOM 671 O O . TYR A 1 85 ? -5.949 1.132 2.016 1.00 92.94 85 TYR A O 1
ATOM 679 N N . LEU A 1 86 ? -3.926 0.945 2.969 1.00 88.06 86 LEU A N 1
ATOM 680 C CA . LEU A 1 86 ? -4.307 1.652 4.197 1.00 88.06 86 LEU A CA 1
ATOM 681 C C . LEU A 1 86 ? -4.780 3.084 3.933 1.00 88.06 86 LEU A C 1
ATOM 683 O O . LEU A 1 86 ? -5.824 3.481 4.446 1.00 88.06 86 LEU A O 1
ATOM 687 N N . LYS A 1 87 ? -4.051 3.844 3.104 1.00 83.56 87 LYS A N 1
ATOM 688 C CA . LYS A 1 87 ? -4.437 5.211 2.705 1.00 83.56 87 LYS A CA 1
ATOM 689 C C . LYS A 1 87 ? -5.778 5.252 1.958 1.00 83.56 87 LYS A C 1
ATOM 691 O O . LYS A 1 87 ? -6.430 6.291 1.953 1.00 83.56 87 LYS A O 1
ATOM 696 N N . HIS A 1 88 ? -6.180 4.150 1.326 1.00 84.31 88 HIS A N 1
ATOM 697 C CA . HIS A 1 88 ? -7.448 4.025 0.605 1.00 84.31 88 HIS A CA 1
ATOM 698 C C . HIS A 1 88 ? -8.564 3.348 1.424 1.00 84.31 88 HIS A C 1
ATOM 700 O O . HIS A 1 88 ? -9.656 3.134 0.908 1.00 84.31 88 HIS A O 1
ATOM 706 N N . GLY A 1 89 ? -8.312 3.001 2.693 1.00 84.88 89 GLY A N 1
ATOM 707 C CA . GLY A 1 89 ? -9.279 2.311 3.558 1.00 84.88 89 GLY A CA 1
ATOM 708 C C . GLY A 1 89 ? -9.478 0.822 3.239 1.00 84.88 89 GLY A C 1
ATOM 709 O O . GLY A 1 89 ? -10.374 0.187 3.792 1.00 84.88 89 GLY A O 1
ATOM 710 N N . GLN A 1 90 ? -8.641 0.236 2.381 1.00 90.31 90 GLN A N 1
ATOM 711 C CA . GLN A 1 90 ? -8.684 -1.181 2.009 1.00 90.31 90 GLN A CA 1
ATOM 712 C C . GLN A 1 90 ? -7.947 -2.034 3.050 1.00 90.31 90 GLN A C 1
ATOM 714 O O . GLN A 1 90 ? -6.835 -2.517 2.840 1.00 90.31 90 GLN A O 1
ATOM 719 N N . PHE A 1 91 ? -8.558 -2.189 4.225 1.00 90.44 91 PHE A N 1
ATOM 720 C CA . PHE A 1 91 ? -7.911 -2.827 5.372 1.00 90.44 91 PHE A CA 1
ATOM 721 C C . PHE A 1 91 ? -7.644 -4.330 5.200 1.00 90.44 91 PHE A C 1
ATOM 723 O O . PHE A 1 91 ? -6.684 -4.841 5.773 1.00 90.44 91 PHE A O 1
ATOM 730 N N . ASP A 1 92 ? -8.494 -5.056 4.470 1.00 93.94 92 ASP A N 1
ATOM 731 C CA . ASP A 1 92 ? -8.297 -6.488 4.194 1.00 93.94 92 ASP A CA 1
ATOM 732 C C . ASP A 1 92 ? -7.116 -6.721 3.247 1.00 93.94 92 ASP A C 1
ATOM 734 O O . ASP A 1 92 ? -6.227 -7.513 3.562 1.00 93.94 92 ASP A O 1
ATOM 738 N N . ASP A 1 93 ? -7.054 -5.961 2.149 1.00 94.69 93 ASP A N 1
ATOM 739 C CA . ASP A 1 93 ? -5.956 -6.028 1.179 1.00 94.69 93 ASP A CA 1
ATOM 740 C C . ASP A 1 93 ? -4.613 -5.653 1.829 1.00 94.69 93 ASP A C 1
ATOM 742 O O . ASP A 1 93 ? -3.606 -6.343 1.651 1.00 94.69 93 ASP A O 1
ATOM 746 N N . ALA A 1 94 ? -4.606 -4.597 2.655 1.00 94.38 94 ALA A N 1
ATOM 747 C CA . ALA A 1 94 ? -3.428 -4.189 3.415 1.00 94.38 94 ALA A CA 1
ATOM 748 C C . ALA A 1 94 ? -2.947 -5.284 4.380 1.00 94.38 94 ALA A C 1
ATOM 750 O O . ALA A 1 94 ? -1.758 -5.603 4.405 1.00 94.38 94 ALA A O 1
ATOM 751 N N . ALA A 1 95 ? -3.859 -5.870 5.164 1.00 95.00 95 ALA A N 1
ATOM 752 C CA . ALA A 1 95 ? -3.521 -6.936 6.104 1.00 95.00 95 ALA A CA 1
ATOM 753 C C . ALA A 1 95 ? -2.953 -8.167 5.382 1.00 95.00 95 ALA A C 1
ATOM 755 O O . ALA A 1 95 ? -1.950 -8.717 5.828 1.00 95.00 95 ALA A O 1
ATOM 756 N N . GLY A 1 96 ? -3.528 -8.544 4.234 1.00 96.25 96 GLY A N 1
ATOM 757 C CA . GLY A 1 96 ? -3.031 -9.654 3.422 1.00 96.25 96 GLY A CA 1
ATOM 758 C C . GLY A 1 96 ? -1.591 -9.449 2.944 1.00 96.25 96 GLY A C 1
ATOM 759 O O . GLY A 1 96 ? -0.764 -10.356 3.065 1.00 96.25 96 GLY A O 1
ATOM 760 N N . ASP A 1 97 ? -1.259 -8.251 2.454 1.00 96.25 97 ASP A N 1
ATOM 761 C CA . ASP A 1 97 ? 0.112 -7.933 2.044 1.00 96.25 97 ASP A CA 1
ATOM 762 C C . ASP A 1 97 ? 1.084 -7.919 3.235 1.00 96.25 97 ASP A C 1
ATOM 764 O O . ASP A 1 97 ? 2.183 -8.473 3.136 1.00 96.25 97 ASP A O 1
ATOM 768 N N . PHE A 1 98 ? 0.693 -7.356 4.382 1.00 95.69 98 PHE A N 1
A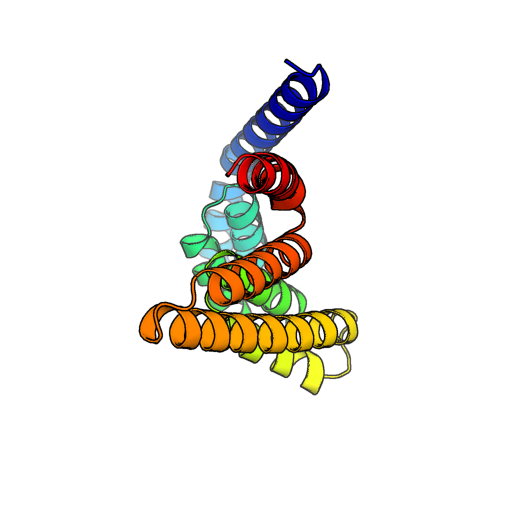TOM 769 C CA . PHE A 1 98 ? 1.528 -7.394 5.585 1.00 95.69 98 PHE A CA 1
ATOM 770 C C . PHE A 1 98 ? 1.749 -8.821 6.097 1.00 95.69 98 PHE A C 1
ATOM 772 O O . PHE A 1 98 ? 2.878 -9.178 6.431 1.00 95.69 98 PHE A O 1
ATOM 779 N N . ASP A 1 99 ? 0.723 -9.670 6.094 1.00 96.06 99 ASP A N 1
ATOM 780 C CA . ASP A 1 99 ? 0.828 -11.062 6.533 1.00 96.06 99 ASP A CA 1
ATOM 781 C C . ASP A 1 99 ? 1.817 -11.868 5.690 1.00 96.06 99 ASP A C 1
ATOM 783 O O . ASP A 1 99 ? 2.547 -12.707 6.223 1.00 96.06 99 ASP A O 1
ATOM 787 N N . ILE A 1 100 ? 1.890 -11.614 4.381 1.00 95.56 100 ILE A N 1
ATOM 788 C CA . ILE A 1 100 ? 2.881 -12.265 3.514 1.00 95.56 100 ILE A CA 1
ATOM 789 C C . ILE A 1 100 ? 4.307 -11.857 3.918 1.00 95.56 100 ILE A C 1
ATOM 791 O O . ILE A 1 100 ? 5.184 -12.720 4.003 1.00 95.56 100 ILE A O 1
ATOM 795 N N . ILE A 1 101 ? 4.541 -10.575 4.226 1.00 95.19 101 ILE A N 1
ATOM 796 C CA . ILE A 1 101 ? 5.847 -10.089 4.711 1.00 95.19 101 ILE A CA 1
ATOM 797 C C . ILE A 1 101 ? 6.201 -10.755 6.046 1.00 95.19 101 ILE A C 1
ATOM 799 O O . ILE A 1 101 ? 7.322 -11.230 6.235 1.00 95.19 101 ILE A O 1
ATOM 803 N N . ILE A 1 102 ? 5.237 -10.832 6.968 1.00 94.94 102 ILE A N 1
ATOM 804 C CA . ILE A 1 102 ? 5.420 -11.450 8.287 1.00 94.94 102 ILE A CA 1
ATOM 805 C C . ILE A 1 102 ? 5.771 -12.934 8.143 1.00 94.94 102 ILE A C 1
ATOM 807 O O . ILE A 1 102 ? 6.701 -13.402 8.798 1.00 94.94 102 ILE A O 1
ATOM 811 N N . LYS A 1 103 ? 5.067 -13.661 7.264 1.00 93.12 103 LYS A N 1
ATOM 812 C CA . LYS A 1 103 ? 5.307 -15.086 6.983 1.00 93.12 103 LYS A CA 1
ATOM 813 C C . LYS A 1 103 ? 6.669 -15.346 6.345 1.00 93.12 103 LYS A C 1
ATOM 815 O O . LYS A 1 103 ? 7.272 -16.375 6.629 1.00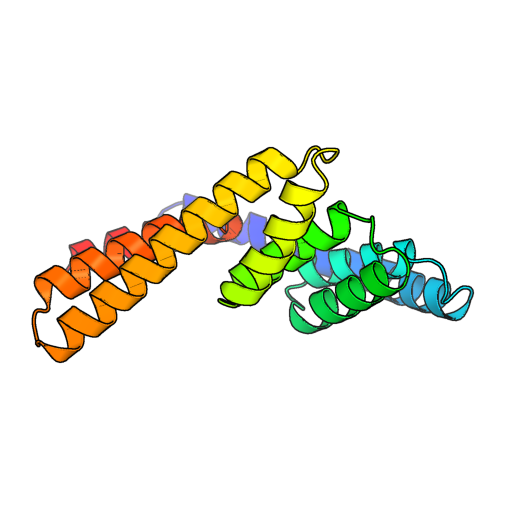 93.12 103 LYS A O 1
ATOM 820 N N . SER A 1 104 ? 7.158 -14.431 5.505 1.00 89.50 104 SER A N 1
ATOM 821 C CA . SER A 1 104 ? 8.503 -14.523 4.920 1.00 89.50 104 SER A CA 1
ATOM 822 C C . SER A 1 104 ? 9.588 -14.516 6.004 1.00 89.50 104 SER A C 1
ATOM 824 O O . SER A 1 104 ? 10.575 -15.245 5.901 1.00 89.50 104 SER A O 1
ATOM 826 N N . GLY A 1 105 ? 9.412 -13.712 7.063 1.00 77.62 105 GLY A N 1
ATOM 827 C CA . GLY A 1 105 ? 10.272 -13.683 8.256 1.00 77.62 105 GLY A CA 1
ATOM 828 C C . GLY A 1 105 ? 11.692 -13.137 8.048 1.00 77.62 105 GLY A C 1
ATOM 829 O O . GLY A 1 105 ? 12.374 -12.839 9.022 1.00 77.62 105 GLY A O 1
ATOM 830 N N . LYS A 1 106 ? 12.132 -12.965 6.797 1.00 78.56 106 LYS A N 1
ATOM 831 C CA . LYS A 1 106 ? 13.477 -12.503 6.401 1.00 78.56 106 LYS A CA 1
ATOM 832 C C . LYS A 1 106 ? 13.561 -10.999 6.127 1.00 78.56 106 LYS A C 1
ATOM 834 O O . LYS A 1 106 ? 14.592 -10.514 5.677 1.00 78.56 106 LYS A O 1
ATOM 839 N N . SER A 1 107 ? 12.455 -10.289 6.320 1.00 82.62 107 SER A N 1
ATOM 840 C CA . SER A 1 107 ? 12.284 -8.907 5.891 1.00 82.62 107 SER A CA 1
ATOM 841 C C . SER A 1 107 ? 12.472 -7.936 7.048 1.00 82.62 107 SER A C 1
ATOM 843 O O . SER A 1 107 ? 11.819 -8.095 8.082 1.00 82.62 107 SER A O 1
ATOM 845 N N . ASP A 1 108 ? 13.226 -6.859 6.835 1.00 87.94 108 ASP A N 1
ATOM 846 C CA . ASP A 1 108 ? 13.309 -5.725 7.774 1.00 87.94 108 ASP A CA 1
ATOM 847 C C . ASP A 1 108 ? 11.933 -5.071 8.018 1.00 87.94 108 ASP A C 1
ATOM 849 O O . ASP A 1 108 ? 11.713 -4.358 8.996 1.00 87.94 108 ASP A O 1
ATOM 853 N N . PHE A 1 109 ? 10.967 -5.332 7.131 1.00 89.81 109 PHE A N 1
ATOM 854 C CA . PHE A 1 109 ? 9.594 -4.854 7.243 1.00 89.81 109 PHE A CA 1
ATOM 855 C C . PHE A 1 109 ? 8.712 -5.713 8.160 1.00 89.81 109 PHE A C 1
ATOM 857 O O . PHE A 1 109 ? 7.581 -5.313 8.431 1.00 89.81 109 PHE A O 1
ATOM 864 N N . ALA A 1 110 ? 9.168 -6.875 8.642 1.00 91.44 110 ALA A N 1
ATOM 865 C CA . ALA A 1 110 ? 8.315 -7.820 9.368 1.00 91.44 110 ALA A CA 1
ATOM 866 C C . ALA A 1 110 ? 7.782 -7.259 10.697 1.00 91.44 110 ALA A C 1
ATOM 868 O O . ALA A 1 110 ? 6.614 -7.463 11.025 1.00 91.44 110 ALA A O 1
ATOM 869 N N . GLU A 1 111 ? 8.605 -6.531 11.453 1.00 90.62 111 GLU A N 1
ATOM 870 C CA . GLU A 1 111 ? 8.182 -5.907 12.712 1.00 90.62 111 GLU A CA 1
ATOM 871 C C . GLU A 1 111 ? 7.141 -4.807 12.477 1.00 90.62 111 GLU A C 1
ATOM 873 O O . GLU A 1 111 ? 6.042 -4.876 13.026 1.00 90.62 111 GLU A O 1
ATOM 878 N N . LYS A 1 112 ? 7.427 -3.876 11.558 1.00 90.38 112 LYS A N 1
ATOM 879 C CA . LYS A 1 112 ? 6.485 -2.820 11.145 1.00 90.38 112 LYS A CA 1
ATOM 880 C C . LYS A 1 112 ? 5.183 -3.393 10.584 1.00 90.38 112 LYS A C 1
ATOM 882 O O . LYS A 1 112 ? 4.105 -2.863 10.824 1.00 90.38 112 LYS A O 1
ATOM 887 N N . SER A 1 113 ? 5.263 -4.500 9.848 1.00 92.44 113 SER A N 1
ATOM 888 C CA . SER A 1 113 ? 4.085 -5.182 9.303 1.00 92.44 113 SER A CA 1
ATOM 889 C C . SER A 1 113 ? 3.212 -5.765 10.418 1.00 92.44 113 SER A C 1
ATOM 891 O O . SER A 1 113 ? 1.995 -5.609 10.370 1.00 92.44 113 SER A O 1
ATOM 893 N N . ARG A 1 114 ? 3.805 -6.373 11.461 1.00 92.62 114 ARG A N 1
ATOM 894 C CA . ARG A 1 114 ? 3.056 -6.860 12.639 1.00 92.62 114 ARG A CA 1
ATOM 895 C C . ARG A 1 114 ? 2.332 -5.728 13.357 1.00 92.62 114 ARG A C 1
ATOM 897 O O . ARG A 1 114 ? 1.172 -5.878 13.739 1.00 92.62 114 ARG A O 1
ATOM 904 N N . GLU A 1 115 ? 3.007 -4.598 13.515 1.00 90.12 115 GLU A N 1
ATOM 905 C CA . GLU A 1 115 ? 2.422 -3.400 14.103 1.00 90.12 115 GLU A CA 1
ATOM 906 C C . GLU A 1 115 ? 1.234 -2.886 13.278 1.00 90.12 115 GLU A C 1
ATOM 908 O O . GLU A 1 115 ? 0.153 -2.656 13.829 1.00 90.12 115 GLU A O 1
ATOM 913 N N . HIS A 1 116 ? 1.385 -2.783 11.955 1.00 90.62 116 HIS A N 1
ATOM 914 C CA . HIS A 1 116 ? 0.291 -2.391 11.070 1.00 90.62 116 HIS A CA 1
ATOM 915 C C . HIS A 1 116 ? -0.893 -3.363 11.140 1.00 90.62 116 HIS A C 1
ATOM 917 O O . HIS A 1 116 ? -2.029 -2.908 11.234 1.00 90.62 116 HIS A O 1
ATOM 923 N N . VAL A 1 117 ? -0.662 -4.679 11.165 1.00 92.75 117 VAL A N 1
ATOM 924 C CA . VAL A 1 117 ? -1.735 -5.687 11.287 1.00 92.75 117 VAL A CA 1
ATOM 925 C C . VAL A 1 117 ? -2.481 -5.564 12.617 1.00 92.75 117 VAL A C 1
ATOM 927 O O . VAL A 1 117 ? -3.714 -5.559 12.634 1.00 92.75 117 VAL A O 1
ATOM 930 N N . SER A 1 118 ? -1.756 -5.406 13.729 1.00 91.50 118 SER A N 1
ATOM 931 C CA . SER A 1 118 ? -2.357 -5.155 15.047 1.00 91.50 118 SER A CA 1
ATOM 932 C C . SER A 1 118 ? -3.247 -3.911 15.015 1.00 91.50 118 SER A C 1
ATOM 934 O O . SER A 1 118 ? -4.406 -3.929 15.434 1.00 91.50 118 SER A O 1
ATOM 936 N N . THR A 1 119 ? -2.727 -2.848 14.412 1.00 88.19 119 THR A N 1
ATOM 937 C CA . THR A 1 119 ? -3.412 -1.567 14.287 1.00 88.19 119 THR A CA 1
ATOM 938 C C . THR A 1 119 ? -4.675 -1.673 13.426 1.00 88.19 119 THR A C 1
ATOM 940 O O . THR A 1 119 ? -5.739 -1.232 13.854 1.00 88.19 119 THR A O 1
ATOM 943 N N . ILE A 1 120 ? -4.600 -2.345 12.269 1.00 90.75 120 ILE A N 1
ATOM 944 C CA . ILE A 1 120 ? -5.752 -2.639 11.400 1.00 90.75 120 ILE A CA 1
ATOM 945 C C . ILE A 1 120 ? -6.845 -3.383 12.172 1.00 90.75 120 ILE A C 1
ATOM 947 O O . ILE A 1 120 ? -8.023 -3.048 12.050 1.00 90.75 120 ILE A O 1
ATOM 951 N N . SER A 1 121 ? -6.469 -4.385 12.970 1.00 91.31 121 SER A N 1
ATOM 952 C CA . SER A 1 121 ? -7.414 -5.157 13.784 1.00 91.31 121 SER A CA 1
ATOM 953 C C . SER A 1 121 ? -8.163 -4.264 14.780 1.00 91.31 121 SER A C 1
ATOM 955 O O . SER A 1 121 ? -9.393 -4.316 14.874 1.00 91.31 121 SER A O 1
ATOM 957 N N . ILE A 1 122 ? -7.441 -3.366 15.459 1.00 89.31 122 ILE A N 1
ATOM 958 C CA . ILE A 1 122 ? -8.028 -2.391 16.387 1.00 89.31 122 ILE A CA 1
ATOM 959 C C . ILE A 1 122 ? -8.970 -1.432 15.647 1.00 89.31 122 ILE A C 1
ATOM 961 O O . ILE A 1 122 ? -10.076 -1.183 16.130 1.00 89.31 122 ILE A O 1
ATOM 965 N N . THR A 1 123 ? -8.572 -0.920 14.477 1.00 88.06 123 THR A N 1
ATOM 966 C CA . THR A 1 123 ? -9.408 -0.023 13.662 1.00 88.06 123 THR A CA 1
ATOM 967 C C . THR A 1 123 ? -10.688 -0.709 13.203 1.00 88.06 123 THR A C 1
ATOM 969 O O . THR A 1 123 ? -11.765 -0.135 13.347 1.00 88.06 123 THR A O 1
ATOM 972 N N . LYS A 1 124 ? -10.604 -1.949 12.704 1.00 90.50 124 LYS A N 1
ATOM 973 C CA . LYS A 1 124 ? -11.780 -2.723 12.279 1.00 90.50 124 LYS A CA 1
ATOM 974 C C . LYS A 1 124 ? -12.760 -2.934 13.423 1.00 90.50 124 LYS A C 1
ATOM 976 O O . LYS A 1 124 ? -13.959 -2.750 13.236 1.00 90.50 124 LYS A O 1
ATOM 981 N N . LYS A 1 125 ? -12.260 -3.270 14.614 1.00 91.94 125 LYS A N 1
ATOM 982 C CA . LYS A 1 125 ? -13.107 -3.404 15.801 1.00 91.94 125 LYS A CA 1
ATOM 983 C C . LYS A 1 125 ? -13.783 -2.081 16.164 1.00 91.94 125 LYS A C 1
ATOM 985 O O . LYS A 1 125 ? -14.983 -2.059 16.393 1.00 91.94 125 LYS A O 1
ATOM 990 N N . ALA A 1 126 ? -13.036 -0.977 16.160 1.00 90.88 126 ALA A N 1
ATOM 991 C CA . ALA A 1 126 ? -13.598 0.337 16.459 1.00 90.88 126 ALA A CA 1
ATOM 992 C C . ALA A 1 126 ? -14.665 0.769 15.431 1.00 90.88 126 ALA A C 1
ATOM 994 O O . ALA A 1 126 ? -15.660 1.375 15.816 1.00 90.88 126 ALA A O 1
ATOM 995 N N . LEU A 1 127 ? -14.502 0.411 14.151 1.00 90.88 127 LEU A N 1
ATOM 996 C CA . LEU A 1 127 ? -15.519 0.613 13.109 1.00 90.88 127 LEU A CA 1
ATOM 997 C C . LEU A 1 127 ? -16.789 -0.205 13.379 1.00 90.88 127 LEU A C 1
ATOM 999 O O . LEU A 1 127 ? -17.892 0.327 13.287 1.00 90.88 127 LEU A O 1
ATOM 1003 N N . GLN A 1 128 ? -16.646 -1.471 13.775 1.00 94.06 128 GLN A N 1
ATOM 1004 C CA . GLN A 1 128 ? -17.788 -2.312 14.150 1.00 94.06 128 GLN A CA 1
ATOM 1005 C C . GLN A 1 128 ? -18.532 -1.762 15.375 1.00 94.06 128 GLN A C 1
ATOM 1007 O O . GLN A 1 128 ? -19.763 -1.707 15.376 1.00 94.06 128 GLN A O 1
ATOM 1012 N N . ASP A 1 129 ? -17.792 -1.334 16.401 1.00 93.19 129 ASP A N 1
ATOM 1013 C CA . ASP A 1 129 ? -18.355 -0.726 17.608 1.00 93.19 129 ASP A CA 1
ATOM 1014 C C . ASP A 1 129 ? -19.092 0.580 17.263 1.00 93.19 129 ASP A C 1
ATOM 1016 O O . ASP A 1 129 ? -20.218 0.801 17.718 1.00 93.19 129 ASP A O 1
ATOM 1020 N N . PHE A 1 130 ? -18.506 1.412 16.397 1.00 93.06 130 PHE A N 1
ATOM 1021 C CA . PHE A 1 130 ? -19.133 2.634 15.896 1.00 93.06 130 PHE A CA 1
ATOM 1022 C C . PHE A 1 130 ? -20.477 2.345 15.216 1.00 93.06 130 PHE A C 1
ATOM 1024 O O . PHE A 1 130 ? -21.503 2.902 15.620 1.00 93.06 130 PHE A O 1
ATOM 1031 N N . ASP A 1 131 ? -20.501 1.426 14.249 1.00 94.62 131 ASP A N 1
ATOM 1032 C CA . ASP A 1 131 ? -21.722 1.042 13.533 1.00 94.62 131 ASP A CA 1
ATOM 1033 C C . ASP A 1 131 ? -22.792 0.491 14.483 1.00 94.62 131 ASP A C 1
ATOM 1035 O O . ASP A 1 131 ? -23.986 0.784 14.349 1.00 94.62 131 ASP A O 1
ATOM 1039 N N . TYR A 1 132 ? -22.374 -0.293 15.477 1.00 94.88 132 TYR A N 1
ATOM 1040 C CA . TYR A 1 132 ? -23.260 -0.829 16.501 1.00 94.88 132 TYR A CA 1
ATOM 1041 C C . TYR A 1 132 ? -23.905 0.280 17.350 1.00 94.88 132 TYR A C 1
ATOM 1043 O O . TYR A 1 132 ? -25.129 0.289 17.527 1.00 94.88 132 TYR A O 1
ATOM 1051 N N . TYR A 1 133 ? -23.118 1.237 17.852 1.00 94.81 133 TYR A N 1
ATOM 1052 C CA . TYR A 1 133 ? -23.631 2.332 18.682 1.00 94.81 133 TYR A CA 1
ATOM 1053 C C . TYR A 1 133 ? -24.501 3.313 17.899 1.00 94.81 133 TYR A C 1
ATOM 1055 O O . TYR A 1 133 ? -25.525 3.761 18.426 1.00 94.81 133 TYR A O 1
ATOM 1063 N N . MET A 1 134 ? -24.163 3.570 16.633 1.00 93.38 134 MET A N 1
ATOM 1064 C CA . MET A 1 134 ? -24.988 4.370 15.727 1.00 93.38 134 MET A CA 1
ATOM 1065 C C . MET A 1 134 ? -26.374 3.745 15.539 1.00 93.38 134 MET A C 1
ATOM 1067 O O . MET A 1 134 ? -27.386 4.423 15.713 1.00 93.38 134 MET A O 1
ATOM 1071 N N . ARG A 1 135 ? -26.456 2.427 15.304 1.00 95.94 135 ARG A N 1
ATOM 1072 C CA . ARG A 1 135 ? -27.746 1.711 15.190 1.00 95.94 135 ARG A CA 1
ATOM 1073 C C . ARG A 1 135 ? -28.569 1.727 16.478 1.00 95.94 135 ARG A C 1
ATOM 1075 O O . ARG A 1 135 ? -29.791 1.633 16.426 1.00 95.94 135 ARG A O 1
ATOM 1082 N N . LYS A 1 136 ? -27.917 1.809 17.640 1.00 95.19 136 LYS A N 1
ATOM 1083 C CA . LYS A 1 136 ? -28.575 1.890 18.955 1.00 95.19 136 LYS A CA 1
ATOM 1084 C C . LYS A 1 136 ? -28.861 3.325 19.406 1.00 95.19 136 LYS A C 1
ATOM 1086 O O . LYS A 1 136 ? -29.341 3.500 20.524 1.00 95.19 136 LYS A O 1
ATOM 1091 N N . ASN A 1 137 ? -28.581 4.322 18.563 1.00 92.50 137 ASN A N 1
ATOM 1092 C CA . ASN A 1 137 ? -28.710 5.748 18.862 1.00 92.50 137 ASN A CA 1
ATOM 1093 C C . ASN A 1 137 ? -27.937 6.187 20.125 1.00 92.50 137 ASN A C 1
ATOM 1095 O O . ASN A 1 137 ? -28.349 7.095 20.847 1.00 92.50 137 ASN A O 1
ATOM 1099 N N . LYS A 1 138 ? -26.815 5.518 20.427 1.00 94.06 138 LYS A N 1
ATOM 1100 C CA . LYS A 1 138 ? -25.961 5.828 21.581 1.00 94.06 138 LYS A CA 1
ATOM 1101 C C . LYS A 1 138 ? -24.792 6.717 21.154 1.00 94.06 138 LYS A C 1
ATOM 1103 O O . LYS A 1 138 ? -23.658 6.264 21.012 1.00 94.06 138 LYS A O 1
ATOM 1108 N N . LEU A 1 139 ? -25.093 7.994 20.930 1.00 88.69 139 LEU A N 1
ATOM 1109 C CA . LEU A 1 139 ? -24.184 8.947 20.278 1.00 88.69 139 LEU A CA 1
ATOM 1110 C C . LEU A 1 139 ? -22.867 9.183 21.034 1.00 88.69 139 LEU A C 1
ATOM 1112 O O . LEU A 1 139 ? -21.830 9.367 20.406 1.00 88.69 139 LEU A O 1
ATOM 1116 N N . THR A 1 140 ? -22.866 9.125 22.366 1.00 91.75 140 THR A N 1
ATOM 1117 C CA . THR A 1 140 ? -21.645 9.321 23.170 1.00 91.75 140 THR A CA 1
ATOM 1118 C C . THR A 1 140 ? -20.605 8.224 22.927 1.00 91.75 140 THR A C 1
ATOM 1120 O O . THR A 1 140 ? -19.432 8.513 22.713 1.00 91.75 140 THR A O 1
ATOM 1123 N N . GLN A 1 141 ? -21.043 6.966 22.887 1.00 91.44 141 GLN A N 1
ATOM 1124 C CA . GLN A 1 141 ? -20.183 5.799 22.655 1.00 91.44 141 GLN A CA 1
ATOM 1125 C C . GLN A 1 141 ? -19.764 5.683 21.186 1.00 91.44 141 GLN A C 1
ATOM 1127 O O . GLN A 1 141 ? -18.645 5.264 20.879 1.00 91.44 141 GLN A O 1
ATOM 1132 N N . ALA A 1 142 ? -20.641 6.104 20.271 1.00 87.00 142 ALA A N 1
ATOM 1133 C CA . ALA A 1 142 ? -20.283 6.267 18.868 1.00 87.00 142 ALA A CA 1
ATOM 1134 C C . ALA A 1 142 ? -19.168 7.317 18.710 1.00 87.00 142 ALA A C 1
ATOM 1136 O O . ALA A 1 142 ? -18.168 7.049 18.049 1.00 87.00 142 ALA A O 1
ATOM 1137 N N . ASN A 1 143 ? -19.263 8.466 19.383 1.00 86.69 143 ASN A N 1
ATOM 1138 C CA . ASN A 1 143 ? -18.219 9.494 19.339 1.00 86.69 143 ASN A CA 1
ATOM 1139 C C . ASN A 1 143 ? -16.882 9.007 19.917 1.00 86.69 143 ASN A C 1
ATOM 1141 O O . ASN A 1 143 ? -15.831 9.286 19.341 1.00 86.69 143 ASN A O 1
ATOM 1145 N N . GLU A 1 144 ? -16.904 8.234 21.003 1.00 90.12 144 GLU A N 1
ATOM 1146 C CA . GLU A 1 144 ? -15.696 7.617 21.566 1.00 90.12 144 GLU A CA 1
ATOM 1147 C C . GLU A 1 144 ? -15.036 6.643 20.572 1.00 90.12 144 GLU A C 1
ATOM 1149 O O . GLU A 1 144 ? -13.829 6.713 20.320 1.00 90.12 144 GLU A O 1
ATOM 1154 N N . SER A 1 145 ? -15.843 5.788 19.936 1.00 87.69 145 SER A N 1
ATOM 1155 C CA . SER A 1 145 ? -15.379 4.838 18.916 1.00 87.69 145 SER A CA 1
ATOM 1156 C C . SER A 1 145 ? -14.805 5.565 17.694 1.00 87.69 145 SER A C 1
ATOM 1158 O O . SER A 1 145 ? -13.734 5.207 17.203 1.00 87.69 145 SER A O 1
ATOM 1160 N N . SER A 1 146 ? -15.461 6.645 17.259 1.00 86.00 146 SER A N 1
ATOM 1161 C CA . SER A 1 146 ? -14.992 7.531 16.188 1.00 86.00 146 SER A CA 1
ATOM 1162 C C . SER A 1 146 ? -13.642 8.170 16.524 1.00 86.00 146 SER A C 1
ATOM 1164 O O . SER A 1 146 ? -12.703 8.079 15.734 1.00 86.00 146 SER A O 1
ATOM 1166 N N . SER A 1 147 ? -13.480 8.719 17.734 1.00 86.38 147 SER A N 1
ATOM 1167 C CA . SER A 1 147 ? -12.204 9.300 18.174 1.00 86.38 147 SER A CA 1
ATOM 1168 C C . SER A 1 147 ? -11.060 8.285 18.112 1.00 86.38 147 SER A C 1
ATOM 1170 O O . SER A 1 147 ? -9.954 8.626 17.689 1.00 86.38 147 SER A O 1
ATOM 1172 N N . LYS A 1 148 ? -11.324 7.029 18.491 1.00 86.94 148 LYS A N 1
ATOM 1173 C CA . LYS A 1 148 ? -10.337 5.946 18.433 1.00 86.94 148 LYS A CA 1
ATOM 1174 C C . LYS A 1 148 ? -9.947 5.589 16.997 1.00 86.94 148 LYS A C 1
ATOM 1176 O O . LYS A 1 148 ? -8.7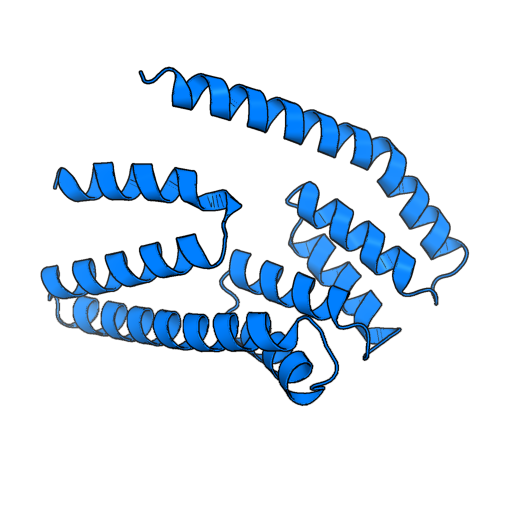70 5.371 16.727 1.00 86.94 148 LYS A O 1
ATOM 1181 N N . ILE A 1 149 ? -10.906 5.560 16.069 1.00 84.06 149 ILE A N 1
ATOM 1182 C CA . ILE A 1 149 ? -10.636 5.331 14.639 1.00 84.06 149 ILE A CA 1
ATOM 1183 C C . ILE A 1 149 ? -9.695 6.411 14.101 1.00 84.06 149 ILE A C 1
ATOM 1185 O O . ILE A 1 149 ? -8.692 6.091 13.463 1.00 84.06 149 ILE A O 1
ATOM 1189 N N . VAL A 1 150 ? -9.996 7.680 14.384 1.00 80.94 150 VAL A N 1
ATOM 1190 C CA . VAL A 1 150 ? -9.228 8.825 13.876 1.00 80.94 150 VAL A CA 1
ATOM 1191 C C . VAL A 1 150 ? -7.808 8.837 14.459 1.00 80.94 150 VAL A C 1
ATOM 1193 O O . VAL A 1 150 ? -6.846 9.048 13.720 1.00 80.94 150 VAL A O 1
ATOM 1196 N N . GLU A 1 151 ? -7.650 8.535 15.750 1.00 77.94 151 GLU A N 1
ATOM 1197 C CA . GLU A 1 151 ? -6.337 8.424 16.397 1.00 77.94 151 GLU A CA 1
ATOM 1198 C C . GLU A 1 151 ? -5.453 7.361 15.754 1.00 77.94 151 GLU A C 1
ATOM 1200 O O . GLU A 1 151 ? -4.287 7.600 15.433 1.00 77.94 151 GLU A O 1
ATOM 1205 N N . VAL A 1 152 ? -6.038 6.193 15.515 1.00 76.19 152 VAL A N 1
ATOM 1206 C CA . VAL A 1 152 ? -5.332 5.072 14.914 1.00 76.19 152 VAL A CA 1
ATOM 1207 C C . VAL A 1 152 ? -5.000 5.347 13.442 1.00 76.19 152 VAL A C 1
ATOM 1209 O O . VAL A 1 152 ? -3.902 5.044 12.978 1.00 76.19 152 VAL A O 1
ATOM 1212 N N . TYR A 1 153 ? -5.907 5.979 12.699 1.00 72.62 153 TYR A N 1
ATOM 1213 C CA . TYR A 1 153 ? -5.672 6.343 11.302 1.00 72.62 153 TYR A CA 1
ATOM 1214 C C . TYR A 1 153 ? -4.547 7.381 11.141 1.00 72.62 153 TYR A C 1
ATOM 1216 O O . TYR A 1 153 ? -3.742 7.293 10.207 1.00 72.62 153 TYR A O 1
ATOM 1224 N N . ALA A 1 154 ? -4.438 8.325 12.083 1.00 70.00 154 ALA A N 1
ATOM 1225 C CA . ALA A 1 154 ? -3.343 9.292 12.129 1.00 70.00 154 ALA A CA 1
ATOM 1226 C C . ALA A 1 154 ? -1.977 8.620 12.359 1.00 70.00 154 ALA A C 1
ATOM 1228 O O . ALA A 1 154 ? -0.979 9.053 11.785 1.00 70.00 154 ALA A O 1
ATOM 1229 N N . TYR A 1 155 ? -1.939 7.533 13.138 1.00 70.94 155 TYR A N 1
ATOM 1230 C CA . TYR A 1 155 ? -0.734 6.724 13.347 1.00 70.94 155 TYR A CA 1
ATOM 1231 C C . TYR A 1 155 ? -0.301 5.976 12.077 1.00 70.94 155 TYR A C 1
ATOM 1233 O O . TYR A 1 155 ? 0.879 5.928 11.736 1.00 70.94 155 TYR A O 1
ATOM 1241 N N . LEU A 1 156 ? -1.267 5.429 11.335 1.00 67.69 156 LEU A N 1
ATOM 1242 C CA . LEU A 1 156 ? -1.021 4.665 10.108 1.00 67.69 156 LEU A CA 1
ATOM 1243 C C . LEU A 1 156 ? -0.574 5.532 8.922 1.00 67.69 156 LEU A C 1
ATOM 1245 O O . LEU A 1 156 ? 0.077 5.032 8.004 1.00 67.69 156 LEU A O 1
ATOM 1249 N N . THR A 1 157 ? -0.926 6.820 8.923 1.00 64.12 157 THR A N 1
ATOM 1250 C CA . THR A 1 157 ? -0.642 7.752 7.824 1.00 64.12 157 THR A CA 1
ATOM 1251 C C . THR A 1 157 ? 0.052 9.019 8.340 1.00 64.12 157 THR A C 1
ATOM 1253 O O . THR A 1 157 ? -0.583 10.066 8.462 1.00 64.12 157 THR A O 1
ATOM 1256 N N . PRO A 1 158 ? 1.375 8.984 8.610 1.00 53.41 158 PRO A N 1
ATOM 1257 C CA . PRO A 1 158 ? 2.082 10.107 9.240 1.00 53.41 158 PRO A CA 1
ATOM 1258 C C . PRO A 1 158 ? 1.985 11.440 8.472 1.00 53.41 158 PRO A C 1
ATOM 1260 O O . PRO A 1 158 ? 2.080 12.502 9.081 1.00 53.41 158 PRO A O 1
ATOM 1263 N N . GLY A 1 159 ? 1.706 11.417 7.161 1.00 49.97 159 GLY A N 1
ATOM 1264 C CA . GLY A 1 159 ? 1.431 12.625 6.367 1.00 49.97 159 GLY A CA 1
ATOM 1265 C C . GLY A 1 159 ? 0.127 13.360 6.727 1.00 49.97 159 GLY A C 1
ATOM 1266 O O . GLY A 1 159 ? 0.016 14.552 6.459 1.00 49.97 159 GLY A O 1
ATOM 1267 N N . ASN A 1 160 ? -0.832 12.693 7.379 1.00 49.44 160 ASN A N 1
ATOM 1268 C CA . ASN A 1 160 ? -2.129 13.259 7.779 1.00 49.44 160 ASN A CA 1
ATOM 1269 C C . ASN A 1 160 ? -2.196 13.659 9.264 1.00 49.44 160 ASN A C 1
ATOM 1271 O O . ASN A 1 160 ? -3.229 14.155 9.718 1.00 49.44 160 ASN A O 1
ATOM 1275 N N . ALA A 1 161 ? -1.107 13.502 10.027 1.00 45.50 161 ALA A N 1
ATOM 1276 C CA . ALA A 1 161 ? -1.057 13.864 11.448 1.00 45.50 161 ALA A CA 1
ATOM 1277 C C . ALA A 1 161 ? -1.403 15.349 11.712 1.00 45.50 161 ALA A C 1
ATOM 1279 O O . ALA A 1 161 ? -1.905 15.700 12.780 1.00 45.50 161 ALA A O 1
ATOM 1280 N N . ILE A 1 162 ? -1.198 16.217 10.715 1.00 46.09 162 ILE A N 1
ATOM 1281 C CA . ILE A 1 162 ? -1.530 17.648 10.772 1.00 46.09 162 ILE A CA 1
ATOM 1282 C C . ILE A 1 162 ? -3.055 17.871 10.721 1.00 46.09 162 ILE A C 1
ATOM 1284 O O . ILE A 1 162 ? -3.582 18.665 11.498 1.00 46.09 162 ILE A O 1
ATOM 1288 N N . LEU A 1 163 ? -3.786 17.120 9.883 1.00 44.31 163 LEU A N 1
ATOM 1289 C CA . LEU A 1 163 ? -5.257 17.171 9.812 1.00 44.31 163 LEU A CA 1
ATOM 1290 C C . LEU A 1 163 ? -5.909 16.631 11.096 1.00 44.31 163 LEU A C 1
ATOM 1292 O O . LEU A 1 163 ? -6.956 17.117 11.537 1.00 44.31 163 LEU A O 1
ATOM 1296 N N . TYR A 1 164 ? -5.257 15.662 11.741 1.00 48.91 164 TYR A N 1
ATOM 1297 C CA . TYR A 1 164 ? -5.716 15.088 13.001 1.00 48.91 164 TYR A CA 1
ATOM 1298 C C . TYR A 1 164 ? -5.740 16.112 14.146 1.00 48.91 164 TYR A C 1
ATOM 1300 O O . TYR A 1 164 ? -6.741 16.200 14.863 1.00 48.91 164 TYR A O 1
ATOM 1308 N N . GLN A 1 165 ? -4.702 16.945 14.289 1.00 46.12 165 GLN A N 1
ATOM 1309 C CA . GLN A 1 165 ? -4.679 17.995 15.316 1.00 46.12 165 GLN A CA 1
ATOM 1310 C C . GLN A 1 165 ? -5.816 19.014 15.136 1.00 46.12 165 GLN A C 1
ATOM 1312 O O . GLN A 1 165 ? -6.453 19.379 16.123 1.00 46.12 165 GLN A O 1
ATOM 1317 N N . SER A 1 166 ? -6.152 19.392 13.897 1.00 44.69 166 SER A N 1
ATOM 1318 C CA . SER A 1 166 ? -7.307 20.263 13.621 1.00 44.69 166 SER A CA 1
ATOM 1319 C C . SER A 1 166 ? -8.665 19.599 13.898 1.00 44.69 166 SER A C 1
ATOM 1321 O O . SER A 1 166 ? -9.609 20.270 14.318 1.00 44.69 166 SER A O 1
ATOM 1323 N N . SER A 1 167 ? -8.776 18.275 13.725 1.00 44.16 167 SER A N 1
ATOM 1324 C CA . SER A 1 167 ? -10.005 17.529 14.050 1.00 44.16 167 SER A CA 1
ATOM 1325 C C . SER A 1 167 ? -10.245 17.412 15.566 1.00 44.16 167 SER A C 1
ATOM 1327 O O . SER A 1 167 ? -11.370 17.559 16.037 1.00 44.16 167 SER A O 1
ATOM 1329 N N . LYS A 1 168 ? -9.176 17.253 16.366 1.00 48.91 168 LYS A N 1
ATOM 1330 C CA . LYS A 1 168 ? -9.253 17.291 17.839 1.00 48.91 168 LYS A CA 1
ATOM 1331 C C . LYS A 1 168 ? -9.665 18.670 18.365 1.00 48.91 168 LYS A C 1
ATOM 1333 O O . LYS A 1 168 ? -10.341 18.746 19.388 1.00 48.91 168 LYS A O 1
ATOM 1338 N N . GLU A 1 169 ? -9.265 19.747 17.688 1.00 43.81 169 GLU A N 1
ATOM 1339 C CA . GLU A 1 169 ? -9.688 21.109 18.041 1.00 43.81 169 GLU A CA 1
ATOM 1340 C C . GLU A 1 169 ? -11.176 21.354 17.718 1.00 43.81 169 GLU A C 1
ATOM 1342 O O . GLU A 1 169 ? -11.842 22.043 18.481 1.00 43.81 169 GLU A O 1
ATOM 1347 N N . THR A 1 170 ? -11.729 20.746 16.662 1.00 43.12 170 THR A N 1
ATOM 1348 C CA . THR A 1 170 ? -13.147 20.906 16.271 1.00 43.12 170 THR A CA 1
ATOM 1349 C C . THR A 1 170 ? -14.107 20.019 17.071 1.00 43.12 170 THR A C 1
ATOM 1351 O O . THR A 1 170 ? -15.159 20.498 17.483 1.00 43.12 170 THR A O 1
ATOM 1354 N N . CYS A 1 171 ? -13.731 18.778 17.402 1.00 39.22 171 CYS A N 1
ATOM 1355 C CA . CYS A 1 171 ? -14.535 17.906 18.276 1.00 39.22 171 CYS A CA 1
ATOM 1356 C C . CYS A 1 171 ? -14.583 18.355 19.750 1.00 39.22 171 CYS A C 1
ATOM 1358 O O . CYS A 1 171 ? -15.381 17.827 20.513 1.00 39.22 171 CYS A O 1
ATOM 1360 N N . ARG A 1 172 ? -13.741 19.308 20.176 1.00 39.12 172 ARG A N 1
ATOM 1361 C CA . ARG A 1 172 ? -13.801 19.909 21.524 1.00 39.12 172 ARG A CA 1
ATOM 1362 C C . ARG A 1 172 ? -14.813 21.053 21.652 1.00 39.12 172 ARG A C 1
ATOM 1364 O O . ARG A 1 172 ? -14.995 21.556 22.756 1.00 39.12 172 ARG A O 1
ATOM 1371 N N . VAL A 1 173 ? -15.403 21.501 20.543 1.00 36.81 173 VAL A N 1
ATOM 1372 C CA . VAL A 1 173 ? -16.249 22.709 20.475 1.00 36.81 173 VAL A CA 1
ATOM 1373 C C . VAL A 1 173 ? -17.746 22.370 20.340 1.00 36.81 173 VAL A C 1
ATOM 1375 O O . VAL A 1 173 ? -18.575 23.275 20.305 1.00 36.81 173 VAL A O 1
ATOM 1378 N N . ILE A 1 174 ? -18.108 21.084 20.317 1.00 38.19 174 ILE A N 1
ATOM 1379 C CA . ILE A 1 174 ? -19.494 20.581 20.305 1.00 38.19 174 ILE A CA 1
ATOM 1380 C C . ILE A 1 174 ? -19.741 19.819 21.606 1.00 38.19 174 ILE A C 1
ATOM 1382 O O . ILE A 1 174 ? -20.818 20.018 22.206 1.00 38.19 174 ILE A O 1
#

pLDDT: mean 82.64, std 17.22, range [36.81, 98.0]

Organism: Thelohanellus kitauei (NCBI:txid669202)

Sequence (174 aa):
MKLTVFLSTILCVGAQDFAEQASRALGPLYTRAIDANPGNHMYYYLRGYLYEVLGKLSLSIADLTKCLQLNPNFDKARFMRAQLYLKHGQFDDAAGDFDIIIKSGKSDFAEKSREHVSTISITKKALQDFDYYMRKNKLTQANESSSKIVEVYAYLTPGNAILYQSSKETCRVI

InterPro domains:
  IPR011990 Tetratricopeptide-like helical domain superfamily [G3DSA:1.25.40.10] (19-170)
  IPR011990 Tetratricopeptide-like helical domain superfamily [SSF48452] (29-131)
  IPR019734 Tetratricopeptide repeat [PS50005] (41-74)
  IPR019734 Tetratricopeptide repeat [SM00028] (41-74)
  IPR019734 Tetratricopeptide repeat [SM00028] (75-108)
  IPR050498 Photosystem I assembly protein Ycf3 [PTHR44858] (29-137)

Foldseek 3Di:
DDPVVVVVVVVVVVLQVVLVVCCVPVVVVLVVVCVVPVLALVSLQVNLVSCVSNVVLVSSLVSLVSSCVSPVPPLVSLQVNLLSCLVVVVLVSSLVSLVVVLVVVPDPCNVVSVVSNVLSVLLVVLVVQLVVCVVVVVVVSNVVSVLSNLVSSCVSPVVCVVVSVVVVVVVVVD

Secondary structure (DSSP, 8-state):
--HHHHHHHHHHHHHHHHHHHHHHHHHHHHHHHHHH-TT-HHHHHHHHHHHHHTT-HHHHHHHHHHHHHH-TT-HHHHHHHHHHHHHTT-HHHHHHHHHHHHHH---TTHHHHHHHHHHHHHHHHHHHHHHHHHHTT-HHHHHHHHHHHHHHHHHH-GGGHHHHHHHHHHTT--